Protein AF-A0A524JC17-F1 (afdb_monomer_lite)

Radius of gyration: 15.24 Å; chains: 1; bounding box: 36×42×36 Å

Sequence (81 aa):
MSALPGDGAIAFKGAPLDYNVRYNDRKNKITIQFDAMGKSEKHQVTLEINANGFTDVIVRSMNRTTISYYGKIKMYQGGRN

Foldseek 3Di:
DDDDPPDPDWDFDDDWAPWDWDADPVQRKIWIWTWTDTPDFIWIWIWIQGNVQWIKIWIHTPVDDIDIDIDGDDPPPDDDD

Structure (mmCIF, N/CA/C/O backbone):
data_AF-A0A524JC17-F1
#
_entry.id   AF-A0A524JC17-F1
#
loop_
_atom_site.group_PDB
_atom_site.id
_atom_site.type_symbol
_atom_site.label_atom_id
_atom_site.label_alt_id
_atom_site.label_comp_id
_atom_site.label_asym_id
_atom_site.label_entity_id
_atom_site.label_seq_id
_atom_site.pdbx_PDB_ins_code
_atom_site.Cartn_x
_atom_site.Cartn_y
_atom_site.Cartn_z
_atom_site.occupancy
_atom_site.B_iso_or_equiv
_atom_site.auth_seq_id
_atom_site.auth_comp_id
_atom_site.auth_asym_id
_atom_site.auth_atom_id
_atom_site.pdbx_PDB_model_num
ATOM 1 N N . MET A 1 1 ? 11.821 31.693 -14.121 1.00 37.78 1 MET A N 1
ATOM 2 C CA . MET A 1 1 ? 11.962 30.378 -14.783 1.00 37.78 1 MET A CA 1
ATOM 3 C C . MET A 1 1 ? 10.861 29.477 -14.259 1.00 37.78 1 MET A C 1
ATOM 5 O O . MET A 1 1 ? 10.906 29.089 -13.100 1.00 37.78 1 MET A O 1
ATOM 9 N N . SER A 1 2 ? 9.831 29.247 -15.068 1.00 40.50 2 SER A N 1
ATOM 10 C CA . SER A 1 2 ? 8.660 28.445 -14.705 1.00 40.50 2 SER A CA 1
ATOM 11 C C . SER A 1 2 ? 8.964 26.976 -14.992 1.00 40.50 2 SER A C 1
ATOM 13 O O . SER A 1 2 ? 9.208 26.620 -16.142 1.00 40.50 2 SER A O 1
ATOM 15 N N . ALA A 1 3 ? 8.992 26.133 -13.962 1.00 39.19 3 ALA A N 1
ATOM 16 C CA . ALA A 1 3 ? 9.069 24.690 -14.146 1.00 39.19 3 ALA A CA 1
ATOM 17 C C . ALA A 1 3 ? 7.731 24.197 -14.717 1.00 39.19 3 ALA A C 1
ATOM 19 O O . ALA A 1 3 ? 6.682 24.393 -14.104 1.00 39.19 3 ALA A O 1
ATOM 20 N N . LEU A 1 4 ? 7.756 23.587 -15.901 1.00 40.66 4 LEU A N 1
ATOM 21 C CA . LEU A 1 4 ? 6.615 22.838 -16.422 1.00 40.66 4 LEU A CA 1
ATOM 22 C C . LEU A 1 4 ? 6.359 21.643 -15.480 1.00 40.66 4 LEU A C 1
ATOM 24 O O . LEU A 1 4 ? 7.298 20.887 -15.224 1.00 40.66 4 LEU A O 1
ATOM 28 N N . PRO A 1 5 ? 5.135 21.426 -14.963 1.00 42.19 5 PRO A N 1
ATOM 29 C CA . PRO A 1 5 ? 4.814 20.267 -14.137 1.00 42.19 5 PRO A CA 1
ATOM 30 C C . PRO A 1 5 ? 4.573 19.052 -15.047 1.00 42.19 5 PRO A C 1
ATOM 32 O O . PRO A 1 5 ? 3.446 18.602 -15.229 1.00 42.19 5 PRO A O 1
ATOM 35 N N . GLY A 1 6 ? 5.628 18.554 -15.687 1.00 47.66 6 GLY A N 1
ATOM 36 C CA . GLY A 1 6 ? 5.597 17.322 -16.473 1.00 47.66 6 GLY A CA 1
ATOM 37 C C . GLY A 1 6 ? 6.239 16.184 -15.685 1.00 47.66 6 GLY A C 1
ATOM 38 O O . GLY A 1 6 ? 7.376 16.321 -15.258 1.00 47.66 6 GLY A O 1
ATOM 39 N N . ASP A 1 7 ? 5.522 15.072 -15.504 1.00 51.06 7 ASP A N 1
ATOM 40 C CA . ASP A 1 7 ? 6.002 13.789 -14.942 1.00 51.06 7 ASP A CA 1
ATOM 41 C C . ASP A 1 7 ? 6.191 13.656 -13.408 1.00 51.06 7 ASP A C 1
ATOM 43 O O . ASP A 1 7 ? 6.967 12.827 -12.932 1.00 51.06 7 ASP A O 1
ATOM 47 N N . GLY A 1 8 ? 5.414 14.382 -12.594 1.00 56.75 8 GLY A N 1
ATOM 48 C CA . GLY A 1 8 ? 5.388 14.180 -11.131 1.00 56.75 8 GLY A CA 1
ATOM 49 C C . GLY A 1 8 ? 4.530 13.000 -10.635 1.00 56.75 8 GLY A C 1
ATOM 50 O O . GLY A 1 8 ? 4.658 12.584 -9.485 1.00 56.75 8 GLY A O 1
ATOM 51 N N . ALA A 1 9 ? 3.643 12.461 -11.477 1.00 66.44 9 ALA A N 1
ATOM 52 C CA . ALA A 1 9 ? 2.682 11.428 -11.089 1.00 66.44 9 ALA A CA 1
ATOM 53 C C . ALA A 1 9 ? 3.161 10.022 -11.478 1.00 66.44 9 ALA A C 1
ATOM 55 O O . ALA A 1 9 ? 3.587 9.783 -12.609 1.00 66.44 9 ALA A O 1
ATOM 56 N N . ILE A 1 10 ? 3.039 9.072 -10.550 1.00 71.88 10 ILE A N 1
ATOM 57 C CA . ILE A 1 10 ? 3.296 7.656 -10.820 1.00 71.88 10 ILE A CA 1
ATOM 58 C C . ILE A 1 10 ? 2.007 7.038 -11.360 1.00 71.88 10 ILE A C 1
ATOM 60 O O . ILE A 1 10 ? 0.975 7.046 -10.692 1.00 71.88 10 ILE A O 1
ATOM 64 N N . ALA A 1 11 ? 2.074 6.499 -12.573 1.00 79.06 11 ALA A N 1
ATOM 65 C CA . ALA A 1 11 ? 0.987 5.749 -13.182 1.00 79.06 11 ALA A CA 1
ATOM 66 C C . ALA A 1 11 ? 1.453 4.321 -13.465 1.00 79.06 11 ALA A C 1
ATOM 68 O O . ALA A 1 11 ? 2.467 4.110 -14.136 1.00 79.06 11 ALA A O 1
ATOM 69 N N . PHE A 1 12 ? 0.686 3.354 -12.975 1.00 80.94 12 PHE A N 1
ATOM 70 C CA . PHE A 1 12 ? 0.889 1.938 -13.248 1.00 80.94 12 PHE A CA 1
ATOM 71 C C . PHE A 1 12 ? -0.039 1.515 -14.382 1.00 80.94 12 PHE A C 1
ATOM 73 O O . PHE A 1 12 ? -1.227 1.839 -14.369 1.00 80.94 12 PHE A O 1
ATOM 80 N N . LYS A 1 13 ? 0.501 0.808 -15.375 1.00 75.81 13 LYS A N 1
ATOM 81 C CA . LYS A 1 13 ? -0.291 0.189 -16.443 1.00 75.81 13 LYS A CA 1
ATOM 82 C C . LYS A 1 13 ? -0.076 -1.316 -16.374 1.00 75.81 13 LYS A C 1
ATOM 84 O O . LYS A 1 13 ? 1.065 -1.763 -16.374 1.00 75.81 13 LYS A O 1
ATOM 89 N N . GLY A 1 14 ? -1.166 -2.077 -16.347 1.00 79.06 14 GLY A N 1
ATOM 90 C CA . GLY A 1 14 ? -1.129 -3.539 -16.290 1.00 79.06 14 GLY A CA 1
ATOM 91 C C . GLY A 1 14 ? -1.576 -4.115 -14.948 1.00 79.06 14 GLY A C 1
ATOM 92 O O . GLY A 1 14 ? -2.040 -3.394 -14.064 1.00 79.06 14 GLY A O 1
ATOM 93 N N . ALA A 1 15 ? -1.479 -5.438 -14.836 1.00 81.81 15 ALA A N 1
ATOM 94 C CA . ALA A 1 15 ? -1.875 -6.178 -13.646 1.00 81.81 15 ALA A CA 1
ATOM 95 C C . ALA A 1 15 ? -0.804 -6.096 -12.538 1.00 81.81 15 ALA A C 1
ATOM 97 O O . ALA A 1 15 ? 0.388 -6.007 -12.847 1.00 81.81 15 ALA A O 1
ATOM 98 N N . PRO A 1 16 ? -1.211 -6.148 -11.257 1.00 86.81 16 PRO A N 1
ATOM 99 C CA . PRO A 1 16 ? -0.280 -6.294 -10.146 1.00 86.81 16 PRO A CA 1
ATOM 100 C C . PRO A 1 16 ? 0.463 -7.635 -10.223 1.00 86.81 16 PRO A C 1
ATOM 102 O O . PRO A 1 16 ? -0.114 -8.665 -10.571 1.00 86.81 16 PRO A O 1
ATOM 105 N N . LEU A 1 17 ? 1.742 -7.606 -9.868 1.00 88.50 17 LEU A N 1
ATOM 106 C CA . LEU A 1 17 ? 2.617 -8.764 -9.713 1.00 88.50 17 LEU A CA 1
ATOM 107 C C . LEU A 1 17 ? 2.727 -9.122 -8.228 1.00 88.50 17 LEU A C 1
ATOM 109 O O . LEU A 1 17 ? 2.567 -8.254 -7.371 1.00 88.50 17 LEU A O 1
ATOM 113 N N . ASP A 1 18 ? 3.019 -10.387 -7.922 1.00 90.62 18 ASP A N 1
ATOM 114 C CA . ASP A 1 18 ? 3.333 -10.848 -6.560 1.00 90.62 18 ASP A CA 1
ATOM 115 C C . ASP A 1 18 ? 2.279 -10.444 -5.503 1.00 90.62 18 ASP A C 1
ATOM 117 O O . ASP A 1 18 ? 2.596 -10.066 -4.375 1.00 90.62 18 ASP A O 1
ATOM 121 N N . TYR A 1 19 ? 0.998 -10.504 -5.886 1.00 91.69 19 TYR A N 1
ATOM 122 C CA . TYR A 1 19 ? -0.127 -10.106 -5.041 1.00 91.69 19 TYR A CA 1
ATOM 123 C C . TYR A 1 19 ? -0.274 -11.025 -3.822 1.00 91.69 19 TYR A C 1
ATOM 125 O O . TYR A 1 19 ? -0.472 -12.234 -3.950 1.00 91.69 19 TYR A O 1
ATOM 133 N N . ASN A 1 20 ? -0.224 -10.435 -2.630 1.00 94.81 20 ASN A N 1
ATOM 134 C CA . ASN A 1 20 ? -0.348 -11.126 -1.356 1.00 94.81 20 ASN A CA 1
ATOM 135 C C . ASN A 1 20 ? -1.295 -10.366 -0.422 1.00 94.81 20 ASN A C 1
ATOM 137 O O . ASN A 1 20 ? -1.217 -9.143 -0.291 1.00 94.81 20 ASN A O 1
ATOM 141 N N . VAL A 1 21 ? -2.160 -11.105 0.268 1.00 95.31 21 VAL A N 1
ATOM 142 C CA . VAL A 1 21 ? -3.064 -10.569 1.284 1.00 95.31 21 VAL A CA 1
ATOM 143 C C . VAL A 1 21 ? -2.803 -11.277 2.599 1.00 95.31 21 VAL A C 1
ATOM 145 O O . VAL A 1 21 ? -2.806 -12.504 2.679 1.00 95.31 21 VAL A O 1
ATOM 148 N N . ARG A 1 22 ? -2.601 -10.487 3.649 1.00 95.50 22 ARG A N 1
ATOM 149 C CA . ARG A 1 22 ? -2.406 -10.968 5.012 1.00 95.50 22 ARG A CA 1
ATOM 150 C C . ARG A 1 22 ? -3.493 -10.410 5.908 1.00 95.5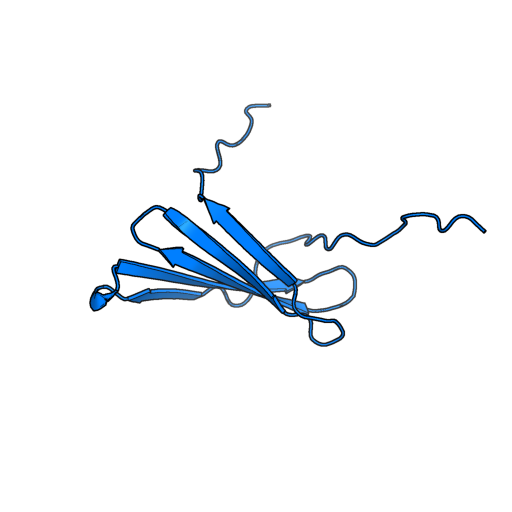0 22 ARG A C 1
ATOM 152 O O . 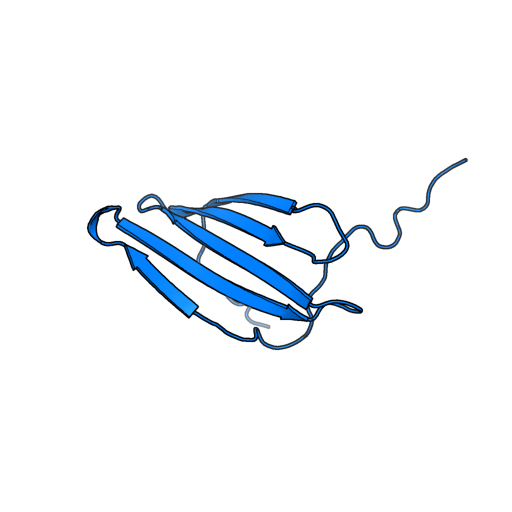ARG A 1 22 ? -3.729 -9.204 5.932 1.00 95.50 22 ARG A O 1
ATOM 159 N N . TYR A 1 23 ? -4.094 -11.295 6.687 1.00 94.00 23 TYR A N 1
ATOM 160 C CA . TYR A 1 23 ? -5.083 -10.952 7.695 1.00 94.00 23 TYR A CA 1
ATOM 161 C C . TYR A 1 23 ? -4.437 -11.071 9.071 1.00 94.00 23 TYR A C 1
ATOM 163 O O . TYR A 1 23 ? -3.806 -12.077 9.395 1.00 94.00 23 TYR A O 1
ATOM 171 N N . ASN A 1 24 ? -4.539 -10.011 9.864 1.00 92.19 24 ASN A N 1
ATOM 172 C CA . ASN A 1 24 ? -4.133 -10.012 11.259 1.00 92.19 24 ASN A CA 1
ATOM 173 C C . ASN A 1 24 ? -5.380 -9.864 12.125 1.00 92.19 24 ASN A C 1
ATOM 175 O O . ASN A 1 24 ? -5.759 -8.748 12.484 1.00 92.19 24 ASN A O 1
ATOM 179 N N . ASP A 1 25 ? -5.986 -10.997 12.471 1.00 90.00 25 ASP A N 1
ATOM 180 C CA . ASP A 1 25 ? -7.241 -11.049 13.230 1.00 90.00 25 ASP A CA 1
ATOM 181 C C . ASP A 1 25 ? -7.098 -10.417 14.618 1.00 90.00 25 ASP A C 1
ATOM 183 O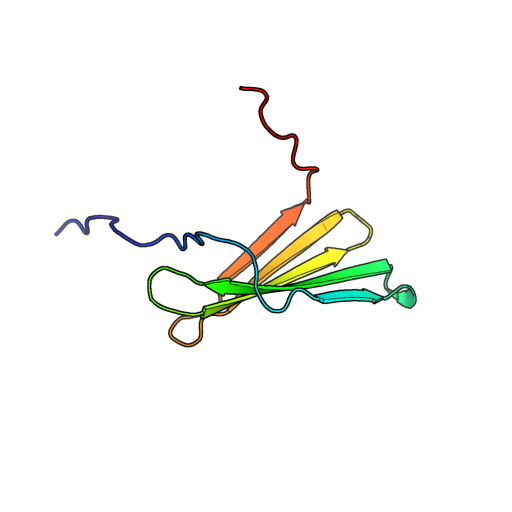 O . ASP A 1 25 ? -7.996 -9.734 15.098 1.00 90.00 25 ASP A O 1
ATOM 187 N N . ARG A 1 26 ? -5.917 -10.533 15.242 1.00 92.25 26 ARG A N 1
ATOM 188 C CA . ARG A 1 26 ? -5.645 -9.903 16.546 1.00 92.25 26 ARG A CA 1
ATOM 189 C C . ARG A 1 26 ? -5.735 -8.379 16.491 1.00 92.25 26 ARG A C 1
ATOM 191 O O . ARG A 1 26 ? -6.062 -7.753 17.492 1.00 92.25 26 ARG A O 1
ATOM 198 N N . LYS A 1 27 ? -5.392 -7.783 15.347 1.00 89.62 27 LYS A N 1
ATOM 199 C CA . LYS A 1 27 ? -5.419 -6.330 15.126 1.00 89.62 27 LYS A CA 1
ATOM 200 C C . LYS A 1 27 ? -6.585 -5.883 14.244 1.00 89.62 27 LYS A C 1
ATOM 202 O O . LYS A 1 27 ? -6.677 -4.692 13.963 1.00 89.62 27 LYS A O 1
ATOM 207 N N . ASN A 1 28 ? -7.438 -6.808 13.794 1.00 92.12 28 ASN A N 1
ATOM 208 C CA . ASN A 1 28 ? -8.473 -6.572 12.785 1.00 92.12 28 ASN A CA 1
ATOM 209 C C . ASN A 1 28 ? -7.946 -5.740 11.601 1.00 92.12 28 ASN A C 1
ATOM 211 O O . ASN A 1 28 ? -8.528 -4.724 11.217 1.00 92.12 28 ASN A O 1
ATOM 215 N N . LYS A 1 29 ? -6.783 -6.137 11.078 1.00 94.06 29 LYS A N 1
ATOM 216 C CA . LYS A 1 29 ? -6.055 -5.400 10.042 1.00 94.06 29 LYS A CA 1
ATOM 217 C C . LYS A 1 29 ? -5.801 -6.288 8.836 1.00 94.06 29 LYS A C 1
ATOM 219 O O . LYS A 1 29 ? -5.360 -7.427 8.986 1.00 94.06 29 LYS A O 1
ATOM 224 N N . ILE A 1 30 ? -6.034 -5.736 7.652 1.00 95.50 30 ILE A N 1
ATOM 225 C CA . ILE A 1 30 ? -5.743 -6.377 6.372 1.00 95.50 30 ILE A CA 1
ATOM 226 C C . ILE A 1 30 ? -4.535 -5.669 5.769 1.00 95.50 30 ILE A C 1
ATOM 228 O O . ILE A 1 30 ? -4.551 -4.453 5.594 1.00 95.50 30 ILE A O 1
ATOM 232 N N . THR A 1 31 ? -3.495 -6.423 5.436 1.00 95.88 31 THR A N 1
ATOM 233 C CA . THR A 1 31 ? -2.348 -5.913 4.686 1.00 95.88 31 THR A CA 1
ATOM 234 C C . THR A 1 31 ? -2.366 -6.525 3.296 1.00 95.88 31 THR A C 1
ATOM 236 O O . THR A 1 31 ? -2.258 -7.740 3.151 1.00 95.88 31 THR A O 1
ATOM 239 N N . ILE A 1 32 ? -2.493 -5.684 2.276 1.00 95.06 32 ILE A N 1
ATOM 240 C CA . ILE A 1 32 ? -2.392 -6.076 0.872 1.00 95.06 32 ILE A CA 1
ATOM 241 C C . ILE A 1 32 ? -1.044 -5.582 0.373 1.00 95.06 32 ILE A C 1
ATOM 243 O O . ILE A 1 32 ? -0.734 -4.402 0.503 1.00 95.06 32 ILE A O 1
ATOM 247 N N . GLN A 1 33 ? -0.248 -6.467 -0.204 1.00 95.62 33 GLN A N 1
ATOM 248 C CA . GLN A 1 33 ? 1.030 -6.116 -0.798 1.00 95.62 33 GLN A CA 1
ATOM 249 C C . GLN A 1 33 ? 1.075 -6.644 -2.222 1.00 95.62 33 GLN A C 1
ATOM 251 O O . GLN A 1 33 ? 0.710 -7.789 -2.475 1.00 95.62 33 GLN A O 1
ATOM 256 N N . PHE A 1 34 ? 1.505 -5.806 -3.149 1.00 94.31 34 PHE A N 1
ATOM 257 C CA . PHE A 1 34 ? 1.748 -6.206 -4.523 1.00 94.31 34 PHE A CA 1
ATOM 258 C C . PHE A 1 34 ? 2.816 -5.322 -5.128 1.00 94.31 34 PHE A C 1
ATOM 260 O O . PHE A 1 34 ? 3.061 -4.205 -4.671 1.00 94.31 34 PHE A O 1
ATOM 267 N N . ASP A 1 35 ? 3.398 -5.803 -6.209 1.00 92.00 35 ASP A N 1
ATOM 268 C CA . ASP A 1 35 ? 4.306 -5.008 -6.995 1.00 92.00 35 ASP A CA 1
ATOM 269 C C . ASP A 1 35 ? 3.630 -4.528 -8.283 1.00 92.00 35 ASP A C 1
ATOM 271 O O . ASP A 1 35 ? 2.837 -5.230 -8.907 1.00 92.00 35 ASP A O 1
ATOM 275 N N . ALA A 1 36 ? 3.938 -3.307 -8.696 1.00 89.00 36 ALA A N 1
ATOM 276 C CA . ALA A 1 36 ? 3.388 -2.678 -9.883 1.00 89.00 36 ALA A CA 1
ATOM 277 C C . ALA A 1 36 ? 4.517 -2.194 -10.792 1.00 89.00 36 ALA A C 1
ATOM 279 O O . ALA A 1 36 ? 5.469 -1.549 -10.346 1.00 89.00 36 ALA A O 1
ATOM 280 N N . MET A 1 37 ? 4.408 -2.492 -12.086 1.00 85.94 37 MET A N 1
ATOM 281 C CA . MET A 1 37 ? 5.356 -1.997 -13.077 1.00 85.94 37 MET A CA 1
ATOM 282 C C . MET A 1 37 ? 4.949 -0.584 -13.510 1.00 85.94 37 MET A C 1
ATOM 284 O O . MET A 1 37 ? 3.875 -0.365 -14.075 1.00 85.94 37 MET A O 1
ATOM 288 N N . GLY A 1 38 ? 5.800 0.393 -13.201 1.00 78.31 38 GLY A N 1
ATOM 289 C CA . GLY A 1 38 ? 5.711 1.739 -13.761 1.00 78.31 38 GLY A CA 1
ATOM 290 C C . GLY A 1 38 ? 6.331 1.794 -15.160 1.00 78.31 38 GLY A C 1
ATOM 291 O O . GLY A 1 38 ? 6.749 0.781 -15.710 1.00 78.31 38 GLY A O 1
ATOM 292 N N . LYS A 1 39 ? 6.450 2.995 -15.7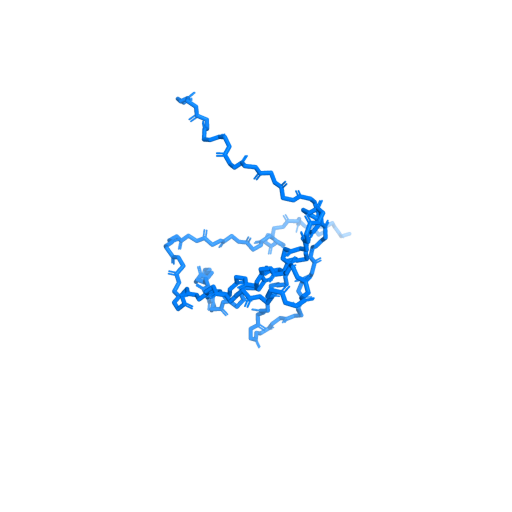39 1.00 78.19 39 LYS A N 1
ATOM 293 C CA . LYS A 1 39 ? 7.057 3.171 -17.076 1.00 78.19 39 LYS A CA 1
ATOM 294 C C . LYS A 1 39 ? 8.496 2.639 -17.176 1.00 78.19 39 LYS A C 1
ATOM 296 O O . LYS A 1 39 ? 8.896 2.192 -18.243 1.00 78.19 39 LYS A O 1
ATOM 301 N N . SER A 1 40 ? 9.268 2.731 -16.094 1.00 79.75 40 SER A N 1
ATOM 302 C CA . SER A 1 40 ? 10.709 2.435 -16.113 1.00 79.75 40 SER A CA 1
ATOM 303 C C . SER A 1 40 ? 11.201 1.655 -14.896 1.00 79.75 40 SER A C 1
ATOM 305 O O . SER A 1 40 ? 12.368 1.288 -14.856 1.00 79.75 40 SER A O 1
ATOM 307 N N . GLU A 1 41 ? 10.350 1.404 -13.897 1.00 83.75 41 GLU A N 1
ATOM 308 C CA . GLU A 1 41 ? 10.761 0.702 -12.681 1.00 83.75 41 GLU A CA 1
ATOM 309 C C . GLU A 1 41 ? 9.601 -0.018 -11.980 1.00 83.75 41 GLU A C 1
ATOM 311 O O . GLU A 1 41 ? 8.431 0.378 -12.077 1.00 83.75 41 GLU A O 1
ATOM 316 N N . LYS A 1 42 ? 9.957 -1.060 -11.225 1.00 87.25 42 LYS A N 1
ATOM 317 C CA . LYS A 1 42 ? 9.054 -1.807 -10.348 1.00 87.25 42 LYS A CA 1
ATOM 318 C C . LYS A 1 42 ? 8.866 -1.038 -9.038 1.00 87.25 42 LYS A C 1
ATOM 320 O O . LYS A 1 42 ? 9.837 -0.607 -8.420 1.00 87.25 42 LYS A O 1
ATOM 325 N N . HIS A 1 43 ? 7.614 -0.885 -8.627 1.00 89.81 43 HIS A N 1
ATOM 326 C CA . HIS A 1 43 ? 7.227 -0.269 -7.365 1.00 89.81 43 HIS A CA 1
ATOM 327 C C . HIS A 1 43 ? 6.553 -1.308 -6.487 1.00 89.81 43 HIS A C 1
ATOM 329 O O . HIS A 1 43 ? 5.733 -2.079 -6.975 1.00 89.81 43 HIS A O 1
ATOM 335 N N . GLN A 1 44 ? 6.852 -1.294 -5.198 1.00 92.69 44 GLN A N 1
ATOM 336 C CA . GLN A 1 44 ? 6.145 -2.106 -4.221 1.00 92.69 44 GLN A CA 1
ATOM 337 C C . GLN A 1 44 ? 5.068 -1.263 -3.555 1.00 92.69 44 GLN A C 1
ATOM 339 O O . GLN A 1 44 ? 5.355 -0.208 -2.986 1.00 92.69 44 GLN A O 1
ATOM 344 N N . VAL A 1 45 ? 3.830 -1.731 -3.625 1.00 92.88 45 VAL A N 1
ATOM 345 C CA . VAL A 1 45 ? 2.675 -1.081 -3.021 1.00 92.88 45 VAL A CA 1
ATOM 346 C C . VAL A 1 45 ? 2.213 -1.917 -1.838 1.00 92.88 45 VAL A C 1
ATOM 348 O O . VAL A 1 45 ? 1.908 -3.101 -1.979 1.00 92.88 45 VAL A O 1
ATOM 351 N N . THR A 1 46 ? 2.123 -1.280 -0.677 1.00 95.56 46 THR A N 1
ATOM 352 C CA . THR A 1 46 ? 1.580 -1.878 0.541 1.00 95.56 46 THR A CA 1
ATOM 353 C C . THR A 1 46 ? 0.385 -1.062 1.000 1.00 95.56 46 THR A C 1
ATOM 355 O O . THR A 1 46 ? 0.513 0.131 1.264 1.00 95.56 46 THR A O 1
ATOM 358 N N . LEU A 1 47 ? -0.772 -1.705 1.108 1.00 95.19 47 LEU A N 1
ATOM 359 C CA . LEU A 1 47 ? -1.981 -1.142 1.685 1.00 95.19 47 LEU A CA 1
ATOM 360 C C . LEU A 1 47 ? -2.213 -1.779 3.044 1.00 95.19 47 LEU A C 1
ATOM 362 O O . LEU A 1 47 ? -2.225 -3.001 3.174 1.00 95.19 47 LEU A O 1
ATOM 366 N N . GLU A 1 48 ? -2.445 -0.950 4.044 1.00 95.50 48 GLU A N 1
ATOM 367 C CA . GLU A 1 48 ? -2.749 -1.371 5.399 1.00 95.50 48 GLU A CA 1
ATOM 368 C C . GLU A 1 48 ? -4.123 -0.842 5.783 1.00 95.50 48 GLU A C 1
ATOM 370 O O . GLU A 1 48 ? -4.284 0.335 6.082 1.00 95.50 48 GLU A O 1
ATOM 375 N N . ILE A 1 49 ? -5.122 -1.717 5.745 1.00 95.38 49 ILE A N 1
ATOM 376 C CA . ILE A 1 49 ? -6.519 -1.384 6.005 1.00 95.38 49 ILE A CA 1
ATOM 377 C C . ILE A 1 49 ? -6.829 -1.749 7.454 1.00 95.38 49 ILE A C 1
ATOM 379 O O . ILE A 1 49 ? -6.805 -2.923 7.836 1.00 95.38 49 ILE A O 1
ATOM 383 N N . ASN A 1 50 ? -7.123 -0.738 8.261 1.00 93.88 50 ASN A N 1
ATOM 384 C CA . ASN A 1 50 ? -7.538 -0.905 9.647 1.00 93.88 50 ASN A CA 1
ATOM 385 C C . ASN A 1 50 ? -9.042 -1.214 9.733 1.00 93.88 50 ASN A C 1
ATOM 387 O O . ASN A 1 50 ? -9.807 -0.918 8.815 1.00 93.88 50 ASN A O 1
ATOM 391 N N . ALA A 1 51 ? -9.490 -1.754 10.869 1.00 91.00 51 ALA A N 1
ATOM 392 C CA . ALA A 1 51 ? -10.878 -2.179 11.093 1.00 91.00 51 ALA A CA 1
ATOM 393 C C . ALA A 1 51 ? -11.940 -1.093 10.827 1.00 91.00 51 ALA A C 1
ATOM 395 O O . ALA A 1 51 ? -13.065 -1.384 10.437 1.00 91.00 51 ALA A O 1
ATOM 396 N N . ASN A 1 52 ? -11.584 0.175 11.030 1.00 91.62 52 ASN A N 1
ATOM 397 C CA . ASN A 1 52 ? -12.448 1.337 10.806 1.00 91.62 52 ASN A CA 1
ATOM 398 C C . ASN A 1 52 ? -12.456 1.826 9.337 1.00 91.62 52 ASN A C 1
ATOM 400 O O . ASN A 1 52 ? -13.070 2.851 9.021 1.00 91.62 52 ASN A O 1
ATOM 404 N N . GLY A 1 53 ? -11.765 1.113 8.442 1.00 90.56 53 GLY A N 1
ATOM 405 C CA . GLY A 1 53 ? -11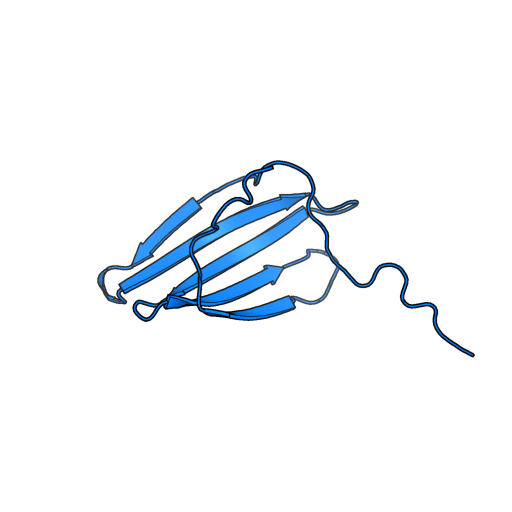.624 1.427 7.023 1.00 90.56 53 GLY A CA 1
ATOM 406 C C . GLY A 1 53 ? -10.586 2.507 6.713 1.00 90.56 53 GLY A C 1
ATOM 407 O O . GLY A 1 53 ? -10.362 2.803 5.536 1.00 90.56 53 GLY A O 1
ATOM 408 N N . PHE A 1 54 ? -9.938 3.098 7.725 1.00 95.38 54 PHE A N 1
ATOM 409 C CA . PHE A 1 54 ? -8.782 3.955 7.480 1.00 95.38 54 PHE A CA 1
ATOM 410 C C . PHE A 1 54 ? -7.628 3.113 6.959 1.00 95.38 54 PHE A C 1
ATOM 412 O O . PHE A 1 54 ? -7.344 2.029 7.471 1.00 95.38 54 PHE A O 1
ATOM 419 N N . THR A 1 55 ? -7.012 3.608 5.901 1.00 95.81 55 THR A N 1
ATOM 420 C CA . THR A 1 55 ? -6.052 2.879 5.095 1.00 95.81 55 THR A CA 1
ATOM 421 C C . THR A 1 55 ? -4.827 3.735 4.863 1.00 95.81 55 THR A C 1
ATOM 423 O O . THR A 1 55 ? -4.935 4.861 4.368 1.00 95.81 55 THR A O 1
ATOM 426 N N . ASP A 1 56 ? -3.674 3.161 5.170 1.00 95.62 56 ASP A N 1
ATOM 427 C CA . ASP A 1 56 ? -2.374 3.674 4.770 1.00 95.62 56 ASP A CA 1
ATOM 428 C C . ASP A 1 56 ? -1.957 2.981 3.474 1.00 95.62 56 ASP A C 1
ATOM 430 O O . ASP A 1 56 ? -2.037 1.758 3.355 1.00 95.62 56 ASP A O 1
ATOM 434 N N . VAL A 1 57 ? -1.521 3.754 2.486 1.00 94.25 57 VAL A N 1
ATOM 435 C CA . VAL A 1 57 ? -0.971 3.242 1.230 1.00 94.25 57 VAL A CA 1
ATOM 436 C C . VAL A 1 57 ? 0.455 3.732 1.110 1.00 94.25 57 VAL A C 1
ATOM 438 O O . VAL A 1 57 ? 0.700 4.931 1.020 1.00 94.25 57 VAL A O 1
ATOM 441 N N . ILE A 1 58 ? 1.395 2.800 1.082 1.00 92.88 58 ILE A N 1
ATOM 442 C CA . ILE A 1 58 ? 2.821 3.077 0.973 1.00 92.88 58 ILE A CA 1
ATOM 443 C C . ILE A 1 58 ? 3.283 2.576 -0.387 1.00 92.88 58 ILE A C 1
ATOM 445 O O . ILE A 1 58 ? 3.173 1.391 -0.695 1.00 92.88 58 ILE A O 1
ATOM 449 N N . VAL A 1 59 ? 3.818 3.482 -1.195 1.00 90.88 59 VAL A N 1
ATOM 450 C CA . VAL A 1 59 ? 4.407 3.189 -2.498 1.00 90.88 59 VAL A CA 1
ATOM 451 C C . VAL A 1 59 ? 5.913 3.354 -2.376 1.00 90.88 59 VAL A C 1
ATOM 453 O O . VAL A 1 59 ? 6.427 4.462 -2.209 1.00 90.88 59 VAL A O 1
ATOM 456 N N . ARG A 1 60 ? 6.631 2.236 -2.449 1.00 89.62 60 ARG A N 1
ATOM 457 C CA . ARG A 1 60 ? 8.092 2.194 -2.436 1.00 89.62 60 ARG A CA 1
ATOM 458 C C . ARG A 1 60 ? 8.604 2.051 -3.860 1.00 89.62 60 ARG A C 1
ATOM 460 O O . ARG A 1 60 ? 8.227 1.123 -4.571 1.00 89.62 60 ARG A O 1
ATOM 467 N N . SER A 1 61 ? 9.474 2.967 -4.259 1.00 83.00 61 SER A N 1
ATOM 468 C CA . SER A 1 61 ? 10.278 2.861 -5.474 1.00 83.00 61 SER A CA 1
ATOM 469 C C . SER A 1 61 ? 11.687 2.409 -5.083 1.00 83.00 61 SER A C 1
ATOM 471 O O . SER A 1 61 ? 12.145 2.696 -3.977 1.00 83.00 61 SER A O 1
ATOM 473 N N . MET A 1 62 ? 12.369 1.688 -5.972 1.00 75.75 62 MET A N 1
ATOM 474 C CA . MET A 1 62 ? 13.779 1.340 -5.765 1.00 75.75 62 MET A CA 1
ATOM 475 C C . MET A 1 62 ? 14.705 2.536 -6.010 1.00 75.75 62 MET A C 1
ATOM 477 O O . MET A 1 62 ? 15.778 2.596 -5.420 1.00 75.75 62 MET A O 1
ATOM 481 N N . ASN A 1 63 ? 14.288 3.496 -6.844 1.00 74.62 63 ASN A N 1
ATOM 482 C CA . ASN A 1 63 ? 15.129 4.615 -7.272 1.00 74.62 63 ASN A CA 1
ATOM 483 C C . ASN A 1 63 ? 14.649 5.981 -6.753 1.00 74.62 63 ASN A C 1
ATOM 485 O O . ASN A 1 63 ? 15.241 7.007 -7.089 1.00 74.62 63 ASN A O 1
ATOM 489 N N . ARG A 1 64 ? 13.560 6.029 -5.973 1.00 77.06 64 ARG A N 1
ATOM 490 C CA . ARG A 1 64 ? 12.943 7.274 -5.485 1.00 77.06 64 ARG A CA 1
ATOM 491 C C . ARG A 1 64 ? 12.502 7.166 -4.029 1.00 77.06 64 ARG A C 1
ATOM 493 O O . ARG A 1 64 ? 12.350 6.078 -3.478 1.00 77.06 64 ARG A O 1
ATOM 500 N N . THR A 1 65 ? 12.238 8.322 -3.424 1.00 82.00 65 THR A N 1
ATOM 501 C CA . THR A 1 65 ? 11.684 8.428 -2.072 1.00 82.00 65 THR A CA 1
ATOM 502 C C . THR A 1 65 ? 10.340 7.710 -1.971 1.00 82.00 65 THR A C 1
ATOM 504 O O . THR A 1 65 ? 9.519 7.760 -2.887 1.00 82.00 65 THR A O 1
ATOM 507 N N . THR A 1 66 ? 10.111 7.052 -0.835 1.00 87.62 66 THR A N 1
ATOM 508 C CA . THR A 1 66 ? 8.825 6.415 -0.530 1.00 87.62 66 THR A CA 1
ATOM 509 C C . THR A 1 66 ? 7.722 7.467 -0.456 1.00 87.62 66 THR A C 1
ATOM 511 O O . THR A 1 66 ? 7.900 8.507 0.177 1.00 87.62 66 THR A O 1
ATOM 514 N N . ILE A 1 67 ? 6.579 7.174 -1.074 1.00 89.25 67 ILE A N 1
ATOM 515 C CA . ILE A 1 67 ? 5.385 8.016 -1.015 1.00 89.25 67 ILE A CA 1
ATOM 516 C C . ILE A 1 67 ? 4.349 7.313 -0.147 1.00 89.25 67 ILE A C 1
ATOM 518 O O . ILE A 1 67 ? 4.098 6.122 -0.326 1.00 89.25 67 ILE A O 1
ATOM 522 N N . SER A 1 68 ? 3.732 8.057 0.766 1.00 90.81 68 SER A N 1
ATOM 523 C CA . SER A 1 68 ? 2.673 7.545 1.631 1.00 90.81 68 SER A CA 1
ATOM 524 C C . SER A 1 68 ? 1.403 8.364 1.452 1.00 90.81 68 SER A C 1
ATOM 526 O O . SER A 1 68 ? 1.441 9.593 1.432 1.00 90.81 68 SER A O 1
ATOM 528 N N . TYR A 1 69 ? 0.276 7.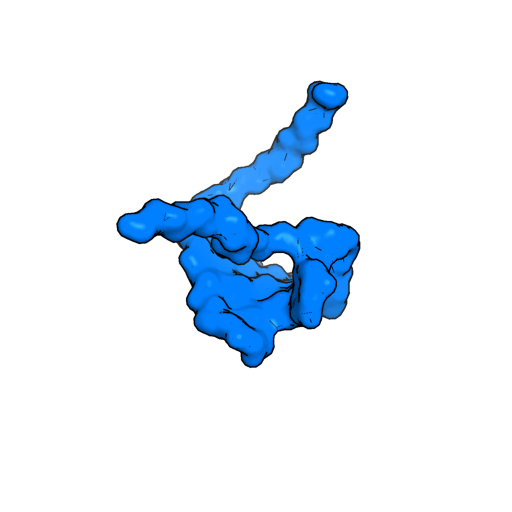673 1.360 1.00 91.56 69 TYR A N 1
ATOM 529 C CA . TYR A 1 69 ? -1.060 8.247 1.338 1.00 91.56 69 TYR A CA 1
ATOM 530 C C . TYR A 1 69 ? -1.852 7.697 2.515 1.00 91.56 69 TYR A C 1
ATOM 532 O O . TYR A 1 69 ? -1.715 6.528 2.868 1.00 91.56 69 TYR A O 1
ATOM 540 N N . TYR A 1 70 ? -2.714 8.527 3.085 1.00 94.19 70 TYR A N 1
ATOM 541 C CA . TYR A 1 70 ? -3.623 8.133 4.150 1.00 94.19 70 TYR A CA 1
ATOM 542 C C . TYR A 1 70 ? -5.039 8.545 3.778 1.00 94.19 70 TYR A C 1
ATOM 544 O O . TYR A 1 70 ? -5.269 9.652 3.287 1.00 94.19 70 TYR A O 1
ATOM 552 N N . GLY A 1 71 ? -5.998 7.656 4.001 1.00 95.31 71 GLY A N 1
ATOM 553 C CA . GLY A 1 71 ? -7.386 7.940 3.679 1.00 95.31 71 GLY A CA 1
ATOM 554 C C . GLY A 1 71 ? -8.332 6.858 4.157 1.00 95.31 71 GLY A C 1
ATOM 555 O O . GLY A 1 71 ? -7.979 6.016 4.974 1.00 95.31 71 GLY A O 1
ATOM 556 N N . LYS A 1 72 ? -9.559 6.883 3.642 1.00 94.62 72 LYS A N 1
ATOM 557 C CA . LYS A 1 72 ? -10.569 5.865 3.927 1.00 94.62 72 LYS A CA 1
ATOM 558 C C . LYS A 1 72 ? -10.857 5.072 2.664 1.00 94.62 72 LYS A C 1
ATOM 560 O O . LYS A 1 72 ? -11.106 5.663 1.611 1.00 94.62 72 LYS A O 1
ATOM 565 N N . ILE A 1 73 ? -10.822 3.746 2.765 1.00 91.69 73 ILE A N 1
ATOM 566 C CA . ILE A 1 73 ? -11.153 2.891 1.630 1.00 91.69 73 ILE A CA 1
ATOM 567 C C . ILE A 1 73 ? -12.627 3.068 1.265 1.00 91.69 73 ILE A C 1
ATOM 569 O O . ILE A 1 73 ? -13.503 3.164 2.128 1.00 91.69 73 ILE A O 1
ATOM 573 N N . LYS A 1 74 ? -12.897 3.109 -0.036 1.00 91.25 74 LYS A N 1
ATOM 574 C CA . LYS A 1 74 ? -14.244 3.045 -0.591 1.00 91.25 74 LYS A CA 1
ATOM 575 C C . LYS A 1 74 ? -14.305 1.890 -1.569 1.00 91.25 74 LYS A C 1
ATOM 577 O O . LYS A 1 74 ? -13.326 1.610 -2.261 1.00 91.25 74 LYS A O 1
ATOM 582 N N . MET A 1 75 ? -15.460 1.241 -1.638 1.00 86.88 75 MET A N 1
ATOM 583 C CA . MET A 1 75 ? -15.702 0.251 -2.674 1.00 86.88 75 MET A CA 1
ATOM 584 C C . MET A 1 75 ? -15.547 0.929 -4.036 1.00 86.88 75 MET A C 1
ATOM 586 O O . MET A 1 75 ? -16.088 2.016 -4.260 1.00 86.88 75 MET A O 1
ATOM 590 N N . TYR A 1 76 ? -14.786 0.306 -4.934 1.00 82.88 76 TYR A N 1
ATOM 591 C CA . TYR A 1 76 ? -14.712 0.772 -6.307 1.00 82.88 76 TYR A CA 1
ATOM 592 C C . TYR A 1 76 ? -16.065 0.510 -6.973 1.00 82.88 76 TYR A C 1
ATOM 594 O O . TYR A 1 76 ? -16.396 -0.618 -7.331 1.00 82.88 76 TYR A O 1
ATOM 602 N N . GLN A 1 77 ? -16.874 1.559 -7.081 1.00 75.31 77 GLN A N 1
ATOM 603 C CA . GLN A 1 77 ? -18.089 1.555 -7.880 1.00 75.31 77 GLN A CA 1
ATOM 604 C C . GLN A 1 77 ? -17.647 1.785 -9.323 1.00 75.31 77 GLN A C 1
ATOM 606 O O . GLN A 1 77 ? -17.462 2.929 -9.734 1.00 75.31 77 GLN A O 1
ATOM 611 N N . GLY A 1 78 ? -17.360 0.703 -10.051 1.00 58.53 78 GLY A N 1
ATOM 612 C CA . GLY A 1 78 ? -17.007 0.789 -11.466 1.00 58.53 78 GLY A CA 1
ATOM 613 C C . GLY A 1 78 ? -18.030 1.652 -12.202 1.00 58.53 78 GLY A C 1
ATOM 614 O O . GLY A 1 78 ? -19.233 1.411 -12.090 1.00 58.53 78 GLY A O 1
ATOM 615 N N . GLY A 1 79 ? -17.559 2.690 -12.894 1.00 57.59 79 GLY A N 1
ATOM 616 C CA . GLY A 1 79 ? -18.424 3.521 -13.722 1.00 57.59 79 GLY A CA 1
ATOM 617 C C . GLY A 1 79 ? -19.106 2.638 -14.763 1.00 57.59 79 GLY A C 1
ATOM 618 O O . GLY A 1 79 ? -18.432 1.921 -15.500 1.00 57.59 79 GLY A O 1
ATOM 619 N N . ARG A 1 80 ? -20.442 2.645 -14.792 1.00 55.78 80 ARG A N 1
ATOM 620 C CA . ARG A 1 80 ? -21.180 2.148 -15.953 1.00 55.78 80 ARG A CA 1
ATOM 621 C C . ARG A 1 80 ? -20.999 3.178 -17.068 1.00 55.78 80 ARG A C 1
ATOM 623 O O . ARG A 1 80 ? -21.480 4.296 -16.909 1.00 55.78 80 ARG A O 1
ATOM 630 N N . ASN A 1 81 ? -20.383 2.706 -18.153 1.00 47.75 81 ASN A N 1
ATOM 631 C CA . ASN A 1 81 ? -20.222 3.297 -19.490 1.00 47.75 81 ASN A CA 1
ATOM 632 C C . ASN A 1 81 ? -19.212 4.437 -19.628 1.00 47.75 81 ASN A C 1
ATOM 634 O O . ASN A 1 81 ? -19.484 5.556 -19.148 1.00 47.75 81 ASN A O 1
#

pLDDT: mean 82.6, std 16.11, range [37.78, 95.88]

Secondary structure (DSSP, 8-state):
-PPP--S-S----SPPEEEEEEEEGGGTEEEEEEEEE-SSSEEEEEEEE-TTSEEEEEEEESSS--EEEEEE-----PPP-